Protein AF-A0A453JRI0-F1 (afdb_monomer_lite)

Foldseek 3Di:
DDWDWDQDPNWTKIKDWADPDPPDHIWIKMWTADDDLAAAPCLVVQLVVQLVVLCVVVVPCSQRSNQLSRQLSNVQVVVQCVV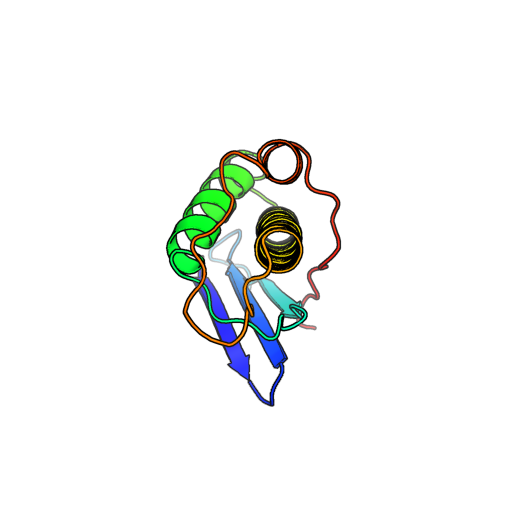CVVVVHDRHPDHTYTPCVVSVCCSVPNDRPIGMDIDD

InterPro domains:
  IPR004625 Pyridoxine kinase [PTHR10534] (1-113)
  IPR029056 Ribokinase-like [G3DSA:3.40.1190.20] (1-118)
  IPR029056 Ribokinase-like [SSF53613] (27-117)

Radius of gyration: 15.29 Å; chains: 1; bounding box: 35×20×49 Å

Secondary structure (DSSP, 8-state):
-EEEEEEETTEEEEEEEE-SSTTSPPEEEEEEEPPPSSEEESHHHHHHHHHHHHHHHSTT-HHHHHHHHHHHHHHHHHHHHHHHHHTT--TTSSEEEP-TTTTHHHHHSPPP-S-EEE--

pLDDT: mean 95.58, std 3.78, range [67.38, 98.69]

Sequence (120 aa):
VIITSALIEDKLLLIGSYKRTEEQPPEQFKIEIPKIPAYFTGTGDLTTALLLGWSNKYPDNLEKAAELAVSSLQALLRRTVEDYKRAGFDPASSSLEIRLIQSQDEIRNPRVTCNAMKYK

Organism: Aegilops tauschii subsp. strangulata (NCBI:txid200361)

Structure (mmCIF, N/CA/C/O backbone):
data_AF-A0A453JRI0-F1
#
_entry.id   AF-A0A453JRI0-F1
#
loop_
_atom_site.group_PDB
_atom_site.id
_atom_site.type_symbol
_atom_site.label_atom_id
_atom_site.label_alt_id
_atom_site.label_comp_id
_atom_site.label_asym_id
_atom_site.label_entity_id
_atom_site.label_seq_id
_atom_site.pdbx_PDB_ins_code
_atom_site.Cartn_x
_atom_site.Cartn_y
_atom_site.Cartn_z
_atom_site.occupancy
_atom_site.B_iso_or_equiv
_atom_site.auth_seq_id
_atom_site.auth_comp_id
_atom_site.auth_asym_id
_atom_site.auth_atom_id
_atom_site.pdbx_PDB_model_num
ATOM 1 N N . VAL A 1 1 ? -5.911 9.439 15.878 1.00 90.06 1 VAL A N 1
ATOM 2 C CA . VAL A 1 1 ? -5.450 8.298 15.049 1.00 90.06 1 VAL A CA 1
ATOM 3 C C . VAL A 1 1 ? -3.947 8.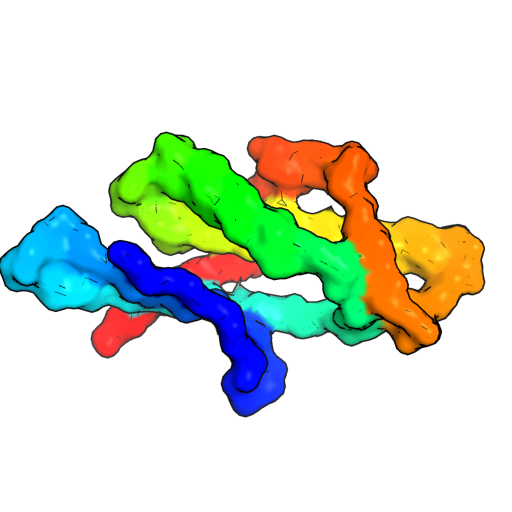399 14.885 1.00 90.06 1 VAL A C 1
ATOM 5 O O . VAL A 1 1 ? -3.456 9.504 14.696 1.00 90.06 1 VAL A O 1
ATOM 8 N N . ILE A 1 2 ? -3.234 7.281 14.967 1.00 93.69 2 ILE A N 1
ATOM 9 C CA . ILE A 1 2 ? -1.815 7.157 14.629 1.00 93.69 2 ILE A CA 1
ATOM 10 C C . ILE A 1 2 ? -1.704 6.052 13.578 1.00 93.69 2 ILE A C 1
ATOM 12 O O . ILE A 1 2 ? -2.262 4.972 13.760 1.00 93.69 2 ILE A O 1
ATOM 16 N N . ILE A 1 3 ? -0.994 6.315 12.486 1.00 95.31 3 ILE A N 1
ATOM 17 C CA . ILE A 1 3 ? -0.694 5.327 11.450 1.00 95.31 3 ILE A CA 1
ATOM 18 C C . ILE A 1 3 ? 0.727 5.561 10.953 1.00 95.31 3 ILE A C 1
ATOM 20 O O . ILE A 1 3 ? 1.129 6.699 10.724 1.00 95.31 3 ILE A O 1
ATOM 24 N N . THR A 1 4 ? 1.511 4.495 10.849 1.00 95.12 4 THR A N 1
ATOM 25 C CA . THR A 1 4 ? 2.914 4.564 10.435 1.00 95.12 4 THR A CA 1
ATOM 26 C C . THR A 1 4 ? 3.311 3.306 9.678 1.00 95.12 4 THR A C 1
ATOM 28 O O . THR A 1 4 ? 2.681 2.260 9.833 1.00 95.12 4 THR A O 1
ATOM 31 N N . SER A 1 5 ? 4.366 3.394 8.875 1.00 93.69 5 SER A N 1
ATOM 32 C CA . SER A 1 5 ? 5.003 2.236 8.253 1.00 93.69 5 SER A CA 1
ATOM 33 C C . SER A 1 5 ? 6.451 2.119 8.706 1.00 93.69 5 SER A C 1
ATOM 35 O O . SER A 1 5 ? 7.165 3.120 8.732 1.00 93.69 5 SER A O 1
ATOM 37 N N . ALA A 1 6 ? 6.902 0.908 9.016 1.00 94.06 6 ALA A N 1
ATOM 38 C CA . ALA A 1 6 ? 8.264 0.646 9.464 1.00 94.06 6 ALA A CA 1
ATOM 39 C C . ALA A 1 6 ? 8.778 -0.694 8.931 1.00 94.06 6 ALA A C 1
ATOM 41 O O . ALA A 1 6 ? 8.014 -1.644 8.771 1.00 94.06 6 ALA A O 1
ATOM 42 N N . LEU A 1 7 ? 10.087 -0.772 8.686 1.00 93.56 7 LEU A N 1
ATOM 43 C CA . LEU A 1 7 ? 10.788 -2.031 8.452 1.00 93.56 7 LEU A CA 1
ATOM 44 C C . LEU A 1 7 ? 11.313 -2.541 9.799 1.00 93.56 7 LEU A C 1
ATOM 46 O O . LEU A 1 7 ? 12.206 -1.925 10.378 1.00 93.56 7 LEU A O 1
ATOM 50 N N . ILE A 1 8 ? 10.750 -3.636 10.303 1.00 93.81 8 ILE A N 1
ATOM 51 C CA . ILE A 1 8 ? 11.103 -4.239 11.597 1.00 93.81 8 ILE A CA 1
ATOM 52 C C . ILE A 1 8 ? 11.406 -5.714 11.350 1.00 93.81 8 ILE A C 1
ATOM 54 O O . ILE A 1 8 ? 10.558 -6.416 10.811 1.00 93.81 8 ILE A O 1
ATOM 58 N N . GLU A 1 9 ? 12.602 -6.183 11.721 1.00 90.69 9 GLU A N 1
ATOM 59 C CA . GLU A 1 9 ? 13.010 -7.595 11.553 1.00 90.69 9 GLU A CA 1
ATOM 60 C C . GLU A 1 9 ? 12.793 -8.122 10.115 1.00 90.69 9 GLU A C 1
ATOM 62 O O . GLU A 1 9 ? 12.241 -9.197 9.900 1.00 90.69 9 GLU A O 1
ATOM 67 N N . ASP A 1 10 ? 13.183 -7.316 9.118 1.00 87.56 10 ASP A N 1
ATOM 68 C CA . ASP A 1 10 ? 12.986 -7.553 7.671 1.00 87.56 10 ASP A CA 1
ATOM 69 C C . ASP A 1 10 ? 11.518 -7.647 7.201 1.00 87.56 10 ASP A C 1
ATOM 71 O O . ASP A 1 10 ? 11.225 -7.934 6.040 1.00 87.56 10 ASP A O 1
ATOM 75 N N . LYS A 1 11 ? 10.564 -7.310 8.071 1.00 91.56 11 LYS A N 1
ATOM 76 C CA . LYS A 1 11 ? 9.146 -7.198 7.727 1.00 91.56 11 LYS A CA 1
ATOM 77 C C . LYS A 1 11 ? 8.772 -5.744 7.533 1.00 91.56 11 LYS A C 1
ATOM 79 O O . LYS A 1 11 ? 8.917 -4.923 8.438 1.00 91.56 11 LYS A O 1
ATOM 84 N N . LEU A 1 12 ? 8.264 -5.419 6.349 1.00 95.69 12 LEU A N 1
ATOM 85 C CA . LEU A 1 12 ? 7.640 -4.125 6.118 1.00 95.69 12 LEU A CA 1
ATOM 86 C C . LEU A 1 12 ? 6.235 -4.166 6.719 1.00 95.69 12 LEU A C 1
ATOM 88 O O . LEU A 1 12 ? 5.388 -4.947 6.291 1.00 95.69 12 LEU A O 1
ATOM 92 N N . LEU A 1 13 ? 5.996 -3.343 7.730 1.00 97.06 13 LEU A N 1
ATOM 93 C CA . LEU A 1 13 ? 4.737 -3.286 8.457 1.00 97.06 13 LEU A CA 1
ATOM 94 C C . LEU A 1 13 ? 4.092 -1.922 8.265 1.00 97.06 13 LEU A C 1
ATOM 96 O O . LEU A 1 13 ? 4.776 -0.903 8.328 1.00 97.06 13 LEU A O 1
ATOM 100 N N . LEU A 1 14 ? 2.772 -1.902 8.115 1.00 97.56 14 LEU A N 1
ATOM 101 C CA . LEU A 1 14 ? 1.958 -0.737 8.445 1.00 97.56 14 LEU A CA 1
ATOM 102 C C . LEU A 1 14 ? 1.275 -0.998 9.784 1.00 97.56 14 LEU A C 1
ATOM 104 O O . LEU A 1 14 ? 0.669 -2.049 9.975 1.00 97.56 14 LEU A O 1
ATOM 108 N N . ILE A 1 15 ? 1.401 -0.064 10.718 1.00 97.25 15 ILE A N 1
ATOM 109 C CA . ILE A 1 15 ? 0.898 -0.164 12.086 1.00 97.25 15 ILE A CA 1
ATOM 110 C C . ILE A 1 15 ? -0.075 0.989 12.304 1.00 97.25 15 ILE A C 1
ATOM 112 O O . ILE A 1 15 ? 0.266 2.148 12.058 1.00 97.25 15 ILE A O 1
ATOM 116 N N . GLY A 1 16 ? -1.280 0.668 12.762 1.00 96.44 16 GLY A N 1
ATOM 117 C CA . GLY A 1 16 ? -2.331 1.631 13.064 1.00 96.44 16 GLY A CA 1
ATOM 118 C C . GLY A 1 16 ? -2.806 1.516 14.509 1.00 96.44 16 GLY A C 1
ATOM 119 O O . GLY A 1 16 ? -2.879 0.422 15.067 1.00 96.44 16 GLY A O 1
ATOM 120 N N . SER A 1 17 ? -3.138 2.656 15.109 1.00 95.44 17 SER A N 1
ATOM 121 C CA . SER A 1 17 ? -3.773 2.771 16.421 1.00 95.44 17 SER A CA 1
ATOM 122 C C . SER A 1 17 ? -4.817 3.883 16.391 1.00 95.44 17 SER A C 1
ATOM 124 O O . SER A 1 17 ? -4.546 5.007 15.950 1.00 95.44 17 SER A O 1
ATOM 126 N N . TYR A 1 18 ? -6.028 3.593 16.846 1.00 93.94 18 TYR A N 1
ATOM 127 C CA . TYR A 1 18 ? -7.115 4.561 16.882 1.00 93.94 18 TYR A CA 1
ATOM 128 C C . TYR A 1 18 ? -8.029 4.326 18.083 1.00 93.94 18 TYR A C 1
ATOM 130 O O . TYR A 1 18 ? -8.138 3.220 18.596 1.00 93.94 18 TYR A O 1
ATOM 138 N N . LYS A 1 19 ? -8.687 5.389 18.541 1.00 92.62 19 LYS A N 1
ATOM 139 C CA . LYS A 1 19 ? -9.745 5.323 19.549 1.00 92.62 19 LYS A CA 1
ATOM 140 C C . LYS A 1 19 ? -11.060 5.706 18.891 1.00 92.62 19 LYS A C 1
ATOM 142 O O . LYS A 1 19 ? -11.084 6.660 18.116 1.00 92.62 19 LYS A O 1
ATOM 147 N N . ARG A 1 20 ? -12.130 4.980 19.214 1.00 86.12 20 ARG A N 1
ATOM 148 C CA . ARG A 1 20 ? -13.498 5.356 18.824 1.00 86.12 20 ARG A CA 1
ATOM 149 C C . ARG A 1 20 ? -14.090 6.380 19.786 1.00 86.12 20 ARG A C 1
ATOM 151 O O . ARG A 1 20 ? -14.736 7.322 19.348 1.00 86.12 20 ARG A O 1
ATOM 158 N N . THR A 1 21 ? -13.832 6.203 21.079 1.00 88.62 21 THR A N 1
ATOM 159 C CA . THR A 1 21 ? -14.208 7.137 22.145 1.00 88.62 21 THR A CA 1
ATOM 160 C C . THR A 1 21 ? -13.053 7.287 23.132 1.00 88.62 21 THR A C 1
ATOM 162 O O . THR A 1 21 ? -12.125 6.472 23.136 1.00 88.62 21 THR A O 1
ATOM 165 N N . GLU A 1 22 ? -13.081 8.328 23.963 1.00 87.06 22 GLU A N 1
ATOM 166 C CA . GLU A 1 22 ? -12.014 8.571 24.940 1.00 87.06 22 GLU A CA 1
ATOM 167 C C . GLU A 1 22 ? -11.962 7.498 26.035 1.00 87.06 22 GLU A C 1
ATOM 169 O O . GLU A 1 22 ? -10.869 7.153 26.500 1.00 87.06 22 GLU A O 1
ATOM 174 N N . GLU A 1 23 ? -13.116 6.924 26.393 1.00 91.62 23 GLU A N 1
ATOM 175 C CA . GLU A 1 23 ? -13.253 5.943 27.474 1.00 91.62 23 GLU A CA 1
ATOM 176 C C . GLU A 1 23 ? -12.740 4.545 27.103 1.00 91.62 23 GLU A C 1
ATOM 178 O O . GLU A 1 23 ? -12.461 3.739 27.990 1.00 91.62 23 GLU A O 1
ATOM 183 N N . GLN A 1 24 ? -12.613 4.234 25.810 1.00 89.38 24 GLN A N 1
ATOM 184 C CA . GLN A 1 24 ? -12.181 2.914 25.349 1.00 89.38 24 GLN A CA 1
ATOM 185 C C . GLN A 1 24 ? -10.654 2.835 25.183 1.00 89.38 24 GLN A C 1
ATOM 187 O O . GLN A 1 24 ? -10.004 3.824 24.811 1.00 89.38 24 GLN A O 1
ATOM 192 N N . PRO A 1 25 ? -10.048 1.654 25.426 1.00 91.69 25 PRO A N 1
ATOM 193 C CA . PRO A 1 25 ? -8.664 1.427 25.040 1.00 91.69 25 PRO A CA 1
ATOM 194 C C . PRO A 1 25 ? -8.511 1.580 23.516 1.00 91.69 25 PRO A C 1
ATOM 196 O O . PRO A 1 25 ? -9.463 1.326 22.772 1.00 91.69 25 PRO A O 1
ATOM 199 N N . PRO A 1 26 ? -7.334 2.008 23.029 1.00 93.38 26 PRO A N 1
ATOM 200 C CA . PRO A 1 26 ? -7.102 2.124 21.597 1.00 93.38 26 PRO A CA 1
ATOM 201 C C . PRO A 1 26 ? -7.198 0.755 20.917 1.00 93.38 26 PRO A C 1
ATOM 203 O O . PRO A 1 26 ? -6.609 -0.223 21.375 1.00 93.38 26 PRO A O 1
ATOM 206 N N . GLU A 1 27 ? -7.886 0.706 19.783 1.00 94.56 27 GLU A N 1
ATOM 207 C CA . GLU A 1 27 ? -7.811 -0.417 18.861 1.00 94.56 27 GLU A CA 1
ATOM 208 C C . GLU A 1 27 ? -6.527 -0.306 18.044 1.00 94.56 27 GLU A C 1
ATOM 210 O O . GLU A 1 27 ? -6.202 0.749 17.491 1.00 94.56 27 GLU A O 1
ATOM 215 N N . GLN A 1 28 ? -5.787 -1.407 17.971 1.00 96.50 28 GLN A N 1
ATOM 216 C CA . GLN A 1 28 ? -4.503 -1.466 17.290 1.00 96.50 28 GLN A CA 1
ATOM 217 C C . GLN A 1 28 ? -4.511 -2.592 16.267 1.00 96.50 28 GLN A C 1
ATOM 219 O O . GLN A 1 28 ? -5.009 -3.692 16.525 1.00 96.50 28 GLN A O 1
ATOM 224 N N . PHE A 1 29 ? -3.889 -2.349 15.120 1.00 97.56 29 PHE A N 1
ATOM 225 C CA . PHE A 1 29 ? -3.709 -3.358 14.087 1.00 97.56 29 PHE A CA 1
ATOM 226 C C . PHE A 1 29 ? -2.370 -3.198 13.376 1.00 97.56 29 PHE A C 1
ATOM 228 O O . PHE A 1 29 ? -1.741 -2.137 13.400 1.00 97.56 29 PHE A O 1
ATOM 235 N N . LYS A 1 30 ? -1.945 -4.269 12.712 1.00 97.69 30 LYS A N 1
ATOM 236 C CA . LYS A 1 30 ? -0.826 -4.254 11.773 1.00 97.69 30 LYS A CA 1
ATOM 237 C C . LYS A 1 30 ? -1.208 -4.905 10.454 1.00 97.69 30 LYS A C 1
ATOM 239 O O . LYS A 1 30 ? -2.020 -5.826 10.428 1.00 97.69 30 LYS A O 1
ATOM 244 N N . ILE A 1 31 ? -0.575 -4.468 9.379 1.00 98.19 31 ILE A N 1
ATOM 245 C CA . ILE A 1 31 ? -0.599 -5.111 8.069 1.00 98.19 31 ILE A CA 1
ATOM 246 C C . ILE A 1 31 ? 0.842 -5.480 7.737 1.00 98.19 31 ILE A C 1
ATOM 248 O O . ILE A 1 31 ? 1.712 -4.610 7.720 1.00 98.19 31 ILE A O 1
ATOM 252 N N . GLU A 1 32 ? 1.097 -6.762 7.487 1.00 97.31 32 GLU A N 1
ATOM 253 C CA . GLU A 1 32 ? 2.380 -7.208 6.945 1.00 97.31 32 GLU A CA 1
ATOM 254 C C . GLU A 1 32 ? 2.364 -7.024 5.425 1.00 97.31 32 GLU A C 1
ATOM 256 O O . GLU A 1 32 ? 1.468 -7.508 4.730 1.00 97.31 32 GLU A O 1
ATOM 261 N N . ILE A 1 33 ? 3.329 -6.262 4.918 1.00 97.00 33 ILE A N 1
ATOM 262 C CA . ILE A 1 33 ? 3.405 -5.838 3.525 1.00 97.00 33 ILE A CA 1
ATOM 263 C C . ILE A 1 33 ? 4.553 -6.598 2.857 1.00 97.00 33 ILE A C 1
ATOM 265 O O . ILE A 1 33 ? 5.703 -6.460 3.280 1.00 97.00 33 ILE A O 1
ATOM 269 N N . PRO A 1 34 ? 4.294 -7.364 1.784 1.00 95.31 34 PRO A N 1
ATOM 270 C CA . PRO A 1 34 ? 5.360 -7.988 1.016 1.00 95.31 34 PRO A CA 1
ATOM 271 C C . PRO A 1 34 ? 6.320 -6.932 0.454 1.00 95.31 34 PRO A C 1
ATOM 273 O O . PRO A 1 34 ? 5.920 -6.032 -0.293 1.00 95.31 34 PRO A O 1
ATOM 276 N N . LYS A 1 35 ? 7.604 -7.040 0.808 1.00 93.44 35 LYS A N 1
ATOM 277 C CA . LYS A 1 35 ? 8.646 -6.160 0.278 1.00 93.44 35 LYS A CA 1
ATOM 278 C C . LYS A 1 35 ? 8.865 -6.472 -1.202 1.00 93.44 35 LYS A C 1
ATOM 280 O O . LYS A 1 35 ? 9.110 -7.617 -1.577 1.00 93.44 35 LYS A O 1
ATOM 285 N N . ILE A 1 36 ? 8.789 -5.446 -2.041 1.00 95.00 36 ILE A N 1
ATOM 286 C CA . ILE A 1 36 ? 9.131 -5.541 -3.461 1.00 95.00 36 ILE A CA 1
ATOM 287 C C . ILE A 1 36 ? 10.601 -5.115 -3.591 1.00 95.00 36 ILE A C 1
ATOM 289 O O . ILE A 1 36 ? 10.941 -4.046 -3.084 1.00 95.00 36 ILE A O 1
ATOM 293 N N . PRO A 1 37 ? 11.485 -5.920 -4.214 1.00 92.88 37 PRO A N 1
ATOM 294 C CA . PRO A 1 37 ? 12.920 -5.641 -4.281 1.00 92.88 37 PRO A CA 1
ATOM 295 C C . PRO A 1 37 ? 13.238 -4.570 -5.340 1.00 92.88 37 PRO A C 1
ATOM 297 O O . PRO A 1 37 ? 13.841 -4.857 -6.370 1.00 92.88 37 PRO A O 1
ATOM 300 N N . ALA A 1 38 ? 12.778 -3.344 -5.102 1.00 94.81 38 ALA A N 1
ATOM 301 C CA . ALA A 1 38 ? 13.048 -2.153 -5.901 1.00 94.81 38 ALA A CA 1
ATOM 302 C C . ALA A 1 38 ? 12.901 -0.899 -5.025 1.00 94.81 38 ALA A C 1
ATOM 304 O O . ALA A 1 38 ? 12.192 -0.916 -4.013 1.00 94.81 38 ALA A O 1
ATOM 305 N N . TYR A 1 39 ? 13.561 0.188 -5.419 1.00 94.81 39 TYR A N 1
ATOM 306 C CA . TYR A 1 39 ? 13.393 1.498 -4.793 1.00 94.81 39 TYR A CA 1
ATOM 307 C C . TYR A 1 39 ? 12.387 2.323 -5.594 1.00 94.81 39 TYR A C 1
ATOM 309 O O . TYR A 1 39 ? 12.354 2.243 -6.819 1.00 94.81 39 TYR A O 1
ATOM 317 N N . PHE A 1 40 ? 11.558 3.103 -4.908 1.00 96.88 40 PHE A N 1
ATOM 318 C CA . PHE A 1 40 ? 10.484 3.876 -5.528 1.00 96.88 40 PHE A CA 1
ATOM 319 C C . PHE A 1 40 ? 10.443 5.291 -4.959 1.00 96.88 40 PHE A C 1
ATOM 321 O O . PHE A 1 40 ? 10.612 5.480 -3.752 1.00 96.88 40 PHE A O 1
ATOM 328 N N . THR A 1 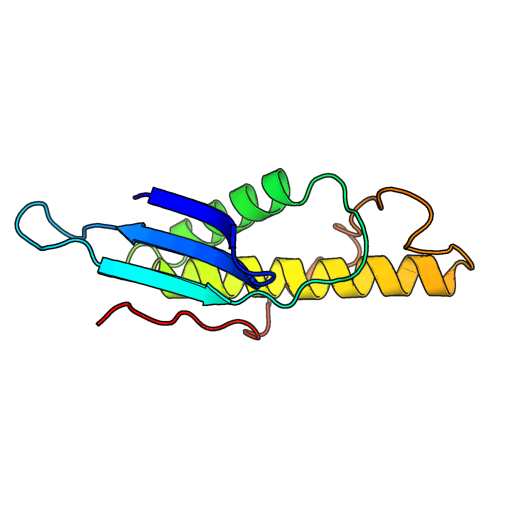41 ? 10.128 6.260 -5.811 1.00 95.94 41 THR A N 1
ATOM 329 C CA . THR A 1 41 ? 9.860 7.648 -5.419 1.00 95.94 41 THR A CA 1
ATOM 330 C C . THR A 1 41 ? 8.346 7.856 -5.249 1.00 95.94 41 THR A C 1
ATOM 332 O O . THR A 1 41 ? 7.553 7.309 -6.013 1.00 95.94 41 THR A O 1
ATOM 335 N N . GLY A 1 42 ? 7.917 8.620 -4.236 1.00 95.25 42 GLY A N 1
ATOM 336 C CA . GLY A 1 42 ? 6.508 9.029 -4.062 1.00 95.25 42 GLY A CA 1
ATOM 337 C C . GLY A 1 42 ? 5.574 8.021 -3.370 1.00 95.25 42 GLY A C 1
ATOM 338 O O . GLY A 1 42 ? 4.364 8.243 -3.298 1.00 95.25 42 GLY A O 1
ATOM 339 N N . THR A 1 43 ? 6.089 6.915 -2.821 1.00 95.50 43 THR A N 1
ATOM 340 C CA . THR A 1 43 ? 5.260 5.906 -2.129 1.00 95.50 43 THR A CA 1
ATOM 341 C C . THR A 1 43 ? 4.617 6.429 -0.849 1.00 95.50 43 THR A C 1
ATOM 343 O O . THR A 1 43 ? 3.466 6.093 -0.577 1.00 95.50 43 THR A O 1
ATOM 346 N N . GLY A 1 44 ? 5.319 7.268 -0.080 1.00 94.81 44 GLY A N 1
ATOM 347 C CA . GLY A 1 44 ? 4.777 7.903 1.126 1.00 94.81 44 GLY A CA 1
ATOM 348 C C . GLY A 1 44 ? 3.624 8.860 0.814 1.00 94.81 44 GLY A C 1
ATOM 349 O O . GLY A 1 44 ? 2.566 8.775 1.445 1.00 94.81 44 GLY A O 1
ATOM 350 N N . ASP A 1 45 ? 3.790 9.698 -0.212 1.00 97.06 45 ASP A N 1
ATOM 351 C CA . ASP A 1 45 ? 2.764 10.645 -0.666 1.00 97.06 45 ASP A CA 1
ATOM 352 C C . ASP A 1 45 ? 1.510 9.904 -1.133 1.00 97.06 45 ASP A C 1
ATOM 354 O O . ASP A 1 45 ? 0.396 10.189 -0.685 1.00 97.06 45 ASP A O 1
ATOM 358 N N . LEU A 1 46 ? 1.693 8.878 -1.971 1.00 97.62 46 LEU A N 1
ATOM 359 C CA . LEU A 1 46 ? 0.587 8.061 -2.452 1.00 97.62 46 LEU A CA 1
ATOM 360 C C . LEU A 1 46 ? -0.097 7.293 -1.313 1.00 97.62 46 LEU A C 1
ATOM 362 O O . LEU A 1 46 ? -1.325 7.254 -1.263 1.00 97.62 46 LEU A O 1
ATOM 366 N N . THR A 1 47 ? 0.663 6.703 -0.386 1.00 97.00 47 THR A N 1
ATOM 367 C CA . THR A 1 47 ? 0.094 5.995 0.775 1.00 97.00 47 THR A CA 1
ATOM 368 C C . THR A 1 47 ? -0.792 6.931 1.587 1.00 97.00 47 THR A C 1
ATOM 370 O O . THR A 1 47 ? -1.915 6.571 1.934 1.00 97.00 47 THR A O 1
ATOM 373 N N . THR A 1 48 ? -0.320 8.153 1.834 1.00 96.69 48 THR A N 1
ATOM 374 C CA . THR A 1 48 ? -1.057 9.175 2.584 1.00 96.69 48 THR A CA 1
ATOM 375 C C . THR A 1 48 ? -2.346 9.569 1.865 1.00 96.69 48 THR A C 1
ATOM 377 O O . THR A 1 48 ? -3.416 9.567 2.476 1.00 96.69 48 THR A O 1
ATOM 380 N N . ALA A 1 49 ? -2.278 9.834 0.557 1.00 98.12 49 ALA A N 1
ATOM 381 C CA . ALA A 1 49 ? -3.444 10.185 -0.252 1.00 98.12 49 ALA A CA 1
ATOM 382 C C . ALA A 1 49 ? -4.490 9.056 -0.300 1.00 98.12 49 ALA A C 1
ATOM 384 O O . ALA A 1 49 ? -5.687 9.307 -0.145 1.00 98.12 49 ALA A O 1
ATOM 385 N N . LEU A 1 50 ? -4.048 7.805 -0.466 1.00 98.31 50 LEU A N 1
ATOM 386 C CA . LEU A 1 50 ? -4.927 6.634 -0.467 1.00 98.31 50 LEU A CA 1
ATOM 387 C C . LEU A 1 50 ? -5.579 6.421 0.900 1.00 98.31 50 LEU A C 1
ATOM 389 O O . LEU A 1 50 ? -6.786 6.198 0.963 1.00 98.31 50 LEU A O 1
ATOM 393 N N . LEU A 1 51 ? -4.811 6.514 1.989 1.00 97.81 51 LEU A N 1
ATOM 394 C CA . LEU A 1 51 ? -5.343 6.400 3.347 1.00 97.81 51 LEU A CA 1
ATOM 395 C C . LEU A 1 51 ? -6.400 7.469 3.619 1.00 97.81 51 LEU A C 1
ATOM 397 O O . LEU A 1 51 ? -7.457 7.139 4.151 1.00 97.81 51 LEU A O 1
ATOM 401 N N . LEU A 1 52 ? -6.157 8.719 3.216 1.00 97.44 52 LEU A N 1
ATOM 402 C CA . LEU A 1 52 ? -7.126 9.804 3.356 1.00 97.44 52 LEU A CA 1
ATOM 403 C C . LEU A 1 52 ? -8.416 9.508 2.576 1.00 97.44 52 LEU A C 1
ATOM 405 O O . LEU A 1 52 ? -9.508 9.564 3.144 1.00 97.44 52 LEU A O 1
ATOM 409 N N . GLY A 1 53 ? -8.298 9.145 1.296 1.00 97.94 53 GLY A N 1
ATOM 410 C CA . GLY A 1 53 ? -9.449 8.856 0.437 1.00 97.94 53 GLY A CA 1
ATOM 411 C C . GLY A 1 53 ? -10.286 7.675 0.933 1.00 97.94 53 GLY A C 1
ATOM 412 O O . GLY A 1 53 ? -11.513 7.769 1.023 1.00 97.94 53 GLY A O 1
ATOM 413 N N . TRP A 1 54 ? -9.637 6.571 1.312 1.00 98.31 54 TRP A N 1
ATOM 414 C CA . TRP A 1 54 ? -10.335 5.394 1.824 1.00 98.31 54 TRP A CA 1
ATOM 415 C C . TRP A 1 54 ? -10.900 5.602 3.228 1.00 98.31 54 TRP A C 1
ATOM 417 O O . TRP A 1 54 ? -11.995 5.112 3.491 1.00 98.31 54 TRP A O 1
ATOM 427 N N . SER A 1 55 ? -10.231 6.365 4.097 1.00 96.94 55 SER A N 1
ATOM 428 C CA . SER A 1 55 ? -10.769 6.705 5.424 1.00 96.94 55 SER A CA 1
ATOM 429 C C . SER A 1 55 ? -12.002 7.597 5.312 1.00 96.94 55 SER A C 1
ATOM 431 O O . SER A 1 55 ? -12.948 7.416 6.062 1.00 96.94 55 SER A O 1
ATOM 433 N N . ASN A 1 56 ? -12.058 8.502 4.330 1.00 97.38 56 ASN A N 1
ATOM 434 C CA . ASN A 1 56 ? -13.274 9.273 4.066 1.00 97.38 56 ASN A CA 1
ATOM 435 C C . ASN A 1 56 ? -14.442 8.380 3.602 1.00 97.38 56 ASN A C 1
ATOM 437 O O . ASN A 1 56 ? -15.592 8.628 3.948 1.00 97.38 56 ASN A O 1
ATOM 441 N N . LYS A 1 57 ? -14.159 7.329 2.821 1.00 97.50 57 LYS A N 1
ATOM 442 C CA . LYS A 1 57 ? -15.179 6.368 2.370 1.00 97.50 57 LYS A CA 1
ATOM 443 C C . LYS A 1 57 ? -15.600 5.378 3.465 1.00 97.50 57 LYS A C 1
ATOM 445 O O . LYS A 1 57 ? -16.735 4.909 3.447 1.00 97.50 57 LYS A O 1
ATOM 450 N N . TYR A 1 58 ? -14.698 5.056 4.389 1.00 96.88 58 TYR A N 1
ATOM 451 C CA . TYR A 1 58 ? -14.898 4.111 5.490 1.00 96.88 58 TYR A CA 1
ATOM 452 C C . TYR A 1 58 ? -14.498 4.746 6.838 1.00 96.88 58 TYR A C 1
ATOM 454 O O . TYR A 1 58 ? -13.523 4.303 7.450 1.00 96.88 58 TYR A O 1
ATOM 462 N N . PRO A 1 59 ? -15.232 5.770 7.317 1.00 94.56 59 PRO A N 1
ATOM 463 C CA . PRO A 1 59 ? -14.822 6.587 8.468 1.00 94.56 59 PRO A CA 1
ATOM 464 C C . PRO A 1 59 ? -14.675 5.799 9.775 1.00 94.56 59 PRO A C 1
ATOM 466 O O . PRO A 1 59 ? -13.809 6.113 10.587 1.00 94.56 59 PRO A O 1
ATOM 469 N N . ASP A 1 60 ? -15.456 4.732 9.947 1.00 93.25 60 ASP A N 1
ATOM 470 C CA . ASP A 1 60 ? -15.468 3.919 11.169 1.00 93.25 60 ASP A CA 1
ATOM 471 C C . ASP A 1 60 ? -14.653 2.619 11.055 1.00 93.25 60 ASP A C 1
ATOM 473 O O . ASP A 1 60 ? -14.739 1.748 11.928 1.00 93.25 60 ASP A O 1
ATOM 477 N N . ASN A 1 61 ? -13.894 2.440 9.969 1.00 95.88 61 ASN A N 1
ATOM 478 C CA . ASN A 1 61 ? -13.163 1.204 9.692 1.00 95.88 61 ASN A CA 1
ATOM 479 C C . ASN A 1 61 ? -11.775 1.497 9.105 1.00 95.88 61 ASN A C 1
ATOM 481 O O . ASN A 1 61 ? -11.529 1.349 7.902 1.00 95.88 61 ASN A O 1
ATOM 485 N N . LEU A 1 62 ? -10.867 1.928 9.985 1.00 96.12 62 LEU A N 1
ATOM 486 C CA . LEU A 1 62 ? -9.498 2.284 9.621 1.00 96.12 62 LEU A CA 1
ATOM 487 C C . LEU A 1 62 ? -8.712 1.078 9.090 1.00 96.12 62 LEU A C 1
ATOM 489 O O . LEU A 1 62 ? -7.895 1.234 8.185 1.00 96.12 62 LEU A O 1
ATOM 493 N N . GLU A 1 63 ? -8.985 -0.123 9.600 1.00 97.56 63 GLU A N 1
ATOM 494 C CA . GLU A 1 63 ? -8.421 -1.377 9.107 1.00 97.56 63 GLU A CA 1
ATOM 495 C C . GLU A 1 63 ? -8.756 -1.551 7.631 1.00 97.56 63 GLU A C 1
ATOM 497 O O . GLU A 1 63 ? -7.854 -1.693 6.808 1.00 97.56 63 GLU A O 1
ATOM 502 N N . LYS A 1 64 ? -10.041 -1.442 7.271 1.00 97.88 64 LYS A N 1
ATOM 503 C CA . LYS A 1 64 ? -10.484 -1.570 5.882 1.00 97.88 64 LYS A CA 1
ATOM 504 C C . LYS A 1 64 ? -9.858 -0.508 4.989 1.00 97.88 64 LYS A C 1
ATOM 506 O O . LYS A 1 64 ? -9.437 -0.818 3.874 1.00 97.88 64 LYS A O 1
ATOM 511 N N . ALA A 1 65 ? -9.789 0.735 5.461 1.00 98.00 65 ALA A N 1
ATOM 512 C CA . ALA A 1 65 ? -9.159 1.813 4.711 1.00 98.00 65 ALA A CA 1
ATOM 513 C C . ALA A 1 65 ? -7.668 1.532 4.453 1.00 98.00 65 ALA A C 1
ATOM 515 O O . ALA A 1 65 ? -7.192 1.695 3.328 1.00 98.00 65 ALA A O 1
ATOM 516 N N . ALA A 1 66 ? -6.950 1.045 5.466 1.00 98.19 66 ALA A N 1
ATOM 517 C CA . ALA A 1 66 ? -5.543 0.683 5.365 1.00 98.19 66 ALA A CA 1
ATOM 518 C C . ALA A 1 66 ? -5.305 -0.534 4.457 1.00 98.19 66 ALA A C 1
ATOM 520 O O . ALA A 1 66 ? -4.388 -0.506 3.639 1.00 98.19 66 ALA A O 1
ATOM 521 N N . GLU A 1 67 ? -6.146 -1.569 4.529 1.00 98.62 67 GLU A N 1
ATOM 522 C CA . GLU A 1 67 ? -6.093 -2.735 3.636 1.00 98.62 67 GLU A CA 1
ATOM 523 C C . GLU A 1 67 ? -6.234 -2.330 2.167 1.00 98.62 67 GLU A C 1
ATOM 525 O O . GLU A 1 67 ? -5.459 -2.777 1.317 1.00 98.62 67 GLU A O 1
ATOM 530 N N . LEU A 1 68 ? -7.204 -1.461 1.863 1.00 98.69 68 LEU A N 1
ATOM 531 C CA . LEU A 1 68 ? -7.437 -0.961 0.509 1.00 98.69 68 LEU A CA 1
ATOM 532 C C . LEU A 1 68 ? -6.274 -0.083 0.041 1.00 98.69 68 LEU A C 1
ATOM 534 O O . LEU A 1 68 ? -5.792 -0.273 -1.075 1.00 98.69 68 LEU A O 1
ATOM 538 N N . ALA A 1 69 ? -5.776 0.820 0.890 1.00 98.38 69 ALA A N 1
ATOM 539 C CA . ALA A 1 69 ? -4.641 1.681 0.567 1.00 98.38 69 ALA A CA 1
ATOM 540 C C . ALA A 1 69 ? -3.368 0.871 0.272 1.00 98.38 69 ALA A C 1
ATOM 542 O O . ALA A 1 69 ? -2.764 1.028 -0.790 1.00 98.38 69 ALA A O 1
ATOM 543 N N . VAL A 1 70 ? -2.993 -0.046 1.167 1.00 98.12 70 VAL A N 1
ATOM 544 C CA . VAL A 1 70 ? -1.797 -0.886 1.015 1.00 98.12 70 VAL A CA 1
ATOM 545 C C . VAL A 1 70 ? -1.927 -1.825 -0.182 1.00 98.12 70 VAL A C 1
ATOM 547 O O . VAL A 1 70 ? -0.966 -1.979 -0.934 1.00 98.12 70 VAL A O 1
ATOM 550 N N . SER A 1 71 ? -3.102 -2.423 -0.404 1.00 98.44 71 SER A N 1
ATOM 551 C CA . SER A 1 71 ? -3.310 -3.314 -1.554 1.00 98.44 71 SER A CA 1
ATOM 552 C C . SER A 1 71 ? -3.265 -2.552 -2.885 1.00 98.44 71 SER A C 1
ATOM 554 O O . SER A 1 71 ? -2.662 -3.042 -3.839 1.00 98.44 71 SER A O 1
ATOM 556 N N . SER A 1 72 ? -3.813 -1.329 -2.935 1.00 98.31 72 SER A N 1
ATOM 557 C CA . SER A 1 72 ? -3.701 -0.438 -4.106 1.00 98.31 72 SER A CA 1
ATOM 558 C C . SER A 1 72 ? -2.236 -0.117 -4.406 1.00 98.31 72 SER A C 1
ATOM 560 O O . SER A 1 72 ? -1.778 -0.275 -5.536 1.00 98.31 72 SER A O 1
ATOM 562 N N . LEU A 1 73 ? -1.481 0.286 -3.376 1.00 98.06 73 LEU A N 1
ATOM 563 C CA . LEU A 1 73 ? -0.060 0.596 -3.497 1.00 98.06 73 LEU A CA 1
ATOM 564 C C . LEU A 1 73 ? 0.731 -0.625 -3.980 1.00 98.06 73 LEU A C 1
ATOM 566 O O . LEU A 1 73 ? 1.503 -0.518 -4.924 1.00 98.06 73 LEU A O 1
ATOM 570 N N . GLN A 1 74 ? 0.520 -1.799 -3.384 1.00 98.00 74 GLN A N 1
ATOM 571 C CA . GLN A 1 74 ? 1.208 -3.032 -3.777 1.00 98.00 74 GLN A CA 1
ATOM 572 C C . GLN A 1 74 ? 0.956 -3.402 -5.241 1.00 98.00 74 GLN A C 1
ATOM 574 O O . GLN A 1 74 ? 1.905 -3.738 -5.952 1.00 98.00 74 GLN A O 1
ATOM 579 N N . ALA A 1 75 ? -0.292 -3.325 -5.704 1.00 98.25 75 ALA A N 1
ATOM 580 C CA . ALA A 1 75 ? -0.629 -3.601 -7.097 1.00 98.25 75 ALA A CA 1
ATOM 581 C C . ALA A 1 75 ? 0.054 -2.604 -8.051 1.00 98.25 75 ALA A C 1
ATOM 583 O O . ALA A 1 75 ? 0.700 -3.013 -9.018 1.00 98.25 75 ALA A O 1
ATOM 584 N N . LEU A 1 76 ? 0.013 -1.311 -7.716 1.00 98.44 76 LEU A N 1
ATOM 585 C CA . LEU A 1 76 ? 0.667 -0.250 -8.480 1.00 98.44 76 LEU A CA 1
ATOM 586 C C . LEU A 1 76 ? 2.190 -0.430 -8.556 1.00 98.44 76 LEU A C 1
ATOM 588 O O . LEU A 1 76 ? 2.792 -0.251 -9.617 1.00 98.44 76 LEU A O 1
ATOM 592 N N . LEU A 1 77 ? 2.839 -0.780 -7.444 1.00 98.12 77 LEU A N 1
ATOM 593 C CA . LEU A 1 77 ? 4.292 -0.961 -7.398 1.00 98.12 77 LEU A CA 1
ATOM 594 C C . LEU A 1 77 ? 4.738 -2.184 -8.204 1.00 98.12 77 LEU A C 1
ATOM 596 O O . LEU A 1 77 ? 5.747 -2.119 -8.905 1.00 98.12 77 LEU A O 1
ATOM 600 N N . ARG A 1 78 ? 3.963 -3.276 -8.178 1.00 97.81 78 ARG A N 1
ATOM 601 C CA . ARG A 1 78 ? 4.210 -4.445 -9.039 1.00 97.81 78 ARG A CA 1
ATOM 602 C C . ARG A 1 78 ? 4.106 -4.074 -10.512 1.00 97.81 78 ARG A C 1
ATOM 604 O O . ARG A 1 78 ? 5.028 -4.364 -11.268 1.00 97.81 78 ARG A O 1
ATOM 611 N N . ARG A 1 79 ? 3.049 -3.352 -10.893 1.00 97.94 79 ARG A N 1
ATOM 612 C CA . ARG A 1 79 ? 2.879 -2.847 -12.260 1.00 97.94 79 ARG A CA 1
ATOM 613 C C . ARG A 1 79 ? 4.022 -1.931 -12.683 1.00 97.94 79 ARG A C 1
ATOM 615 O O . ARG A 1 79 ? 4.543 -2.070 -13.783 1.00 97.94 79 ARG A O 1
ATOM 622 N N . THR A 1 80 ? 4.460 -1.050 -11.786 1.00 98.06 80 THR A N 1
ATOM 623 C CA . THR A 1 80 ? 5.620 -0.180 -12.015 1.00 98.06 80 THR A CA 1
ATOM 624 C C . THR A 1 80 ? 6.857 -1.009 -12.358 1.00 98.06 80 THR A C 1
ATOM 626 O O . THR A 1 80 ? 7.465 -0.787 -13.400 1.00 98.06 80 THR A O 1
ATOM 629 N N . VAL A 1 81 ? 7.191 -2.020 -11.551 1.00 98.19 81 VAL A N 1
ATOM 630 C CA . VAL A 1 81 ? 8.331 -2.915 -11.820 1.00 98.19 8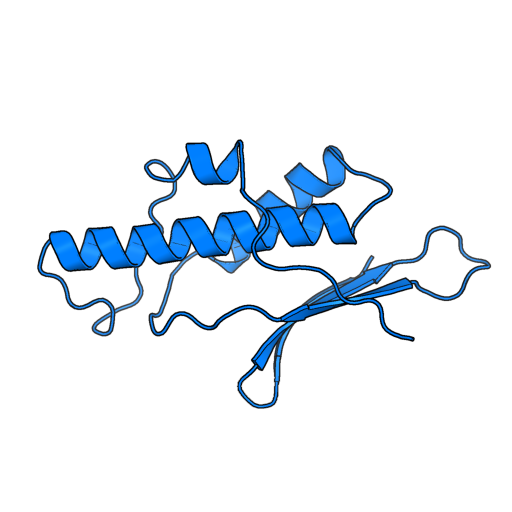1 VAL A CA 1
ATOM 631 C C . VAL A 1 81 ? 8.176 -3.655 -13.150 1.00 98.19 81 VAL A C 1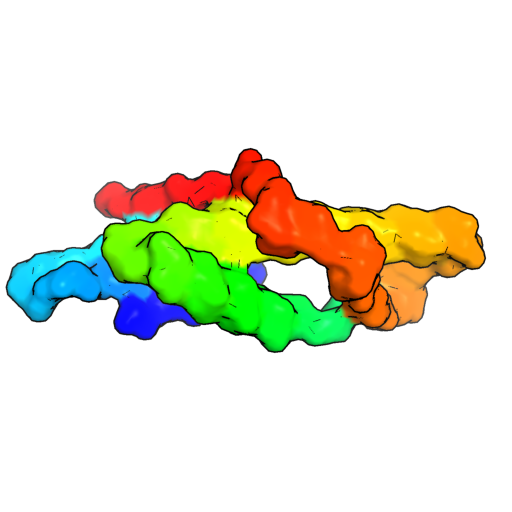
ATOM 633 O O . VAL A 1 81 ? 9.134 -3.741 -13.918 1.00 98.19 81 VAL A O 1
ATOM 636 N N . GLU A 1 82 ? 6.992 -4.194 -13.436 1.00 97.88 82 GLU A N 1
ATOM 637 C CA . GLU A 1 82 ? 6.723 -4.914 -14.683 1.00 97.88 82 GLU A CA 1
ATOM 638 C C . GLU A 1 82 ? 6.894 -4.026 -15.919 1.00 97.88 82 GLU A C 1
ATOM 640 O O . GLU A 1 82 ? 7.521 -4.455 -16.888 1.00 97.88 82 GLU A O 1
ATOM 645 N N . ASP A 1 83 ? 6.404 -2.787 -15.882 1.00 97.62 83 ASP A N 1
ATOM 646 C CA . ASP A 1 83 ? 6.520 -1.848 -16.999 1.00 97.62 83 ASP A CA 1
ATOM 647 C C . ASP A 1 83 ? 7.982 -1.450 -17.261 1.00 97.62 83 ASP A C 1
ATOM 649 O O . ASP A 1 83 ? 8.401 -1.395 -18.417 1.00 97.62 83 ASP A O 1
ATOM 653 N N . TYR A 1 84 ? 8.790 -1.240 -16.213 1.00 97.38 84 TYR A N 1
ATOM 654 C CA . TYR A 1 84 ? 10.231 -0.991 -16.375 1.00 97.38 84 TYR A CA 1
ATOM 655 C C . TYR A 1 84 ? 10.959 -2.202 -16.975 1.00 97.38 84 TYR A C 1
ATOM 657 O O . TYR A 1 84 ? 11.721 -2.039 -17.929 1.00 97.38 84 TYR A O 1
ATOM 665 N N . LYS A 1 85 ? 10.665 -3.422 -16.499 1.00 97.06 85 LYS A N 1
ATOM 666 C CA . LYS A 1 85 ? 11.234 -4.656 -17.070 1.00 97.06 85 LYS A CA 1
ATOM 667 C C . LYS A 1 85 ? 10.873 -4.826 -18.544 1.00 97.06 85 LYS A C 1
ATOM 669 O O . LYS A 1 85 ? 11.737 -5.159 -19.348 1.00 97.06 85 LYS A O 1
ATOM 674 N N . ARG A 1 86 ? 9.611 -4.582 -18.918 1.00 97.31 86 ARG A N 1
ATOM 675 C CA . ARG A 1 86 ? 9.148 -4.657 -20.318 1.00 97.31 86 ARG A CA 1
ATOM 676 C C . ARG A 1 86 ? 9.845 -3.639 -21.216 1.00 97.31 86 ARG A C 1
ATOM 678 O O . ARG A 1 86 ? 10.073 -3.929 -22.384 1.00 97.31 86 ARG A O 1
ATOM 685 N N . ALA A 1 87 ? 10.205 -2.480 -20.673 1.00 96.75 87 ALA A N 1
ATOM 686 C CA . ALA A 1 87 ? 10.975 -1.460 -21.376 1.00 96.75 87 ALA A CA 1
ATOM 687 C C . ALA A 1 87 ? 12.490 -1.759 -21.444 1.00 96.75 87 ALA A C 1
ATOM 689 O O . ALA A 1 87 ? 13.237 -0.948 -21.982 1.00 96.75 87 ALA A O 1
ATOM 690 N N . GLY A 1 88 ? 12.954 -2.898 -20.911 1.00 96.44 88 GLY A N 1
ATOM 691 C CA . GLY A 1 88 ? 14.367 -3.289 -20.918 1.00 96.44 88 GLY A CA 1
ATOM 692 C C . GLY A 1 88 ? 15.220 -2.607 -19.846 1.00 96.44 88 GLY A C 1
ATOM 693 O O . GLY A 1 88 ? 16.444 -2.675 -19.917 1.00 96.44 88 GLY A O 1
ATOM 694 N N . PHE A 1 89 ? 14.598 -1.959 -18.857 1.00 95.75 89 PHE A N 1
ATOM 695 C CA . PHE A 1 89 ? 15.297 -1.349 -17.727 1.00 95.75 89 PHE A CA 1
ATOM 696 C C . PHE A 1 89 ? 15.412 -2.324 -16.557 1.00 95.75 89 PHE A C 1
ATOM 698 O O . PHE A 1 89 ? 14.470 -3.064 -16.265 1.00 95.75 89 PHE A O 1
ATOM 705 N N . ASP A 1 90 ? 16.544 -2.275 -15.855 1.00 93.69 90 ASP A N 1
ATOM 706 C CA . ASP A 1 90 ? 16.735 -2.981 -14.590 1.00 93.69 90 ASP A CA 1
ATOM 707 C C . ASP A 1 90 ? 16.049 -2.213 -13.438 1.00 93.69 90 ASP A C 1
ATOM 709 O O . ASP A 1 90 ? 16.476 -1.110 -13.095 1.00 93.69 90 ASP A O 1
ATOM 713 N N . PRO A 1 91 ? 15.007 -2.769 -12.792 1.00 92.44 91 PRO A N 1
ATOM 714 C CA . PRO A 1 91 ? 14.329 -2.133 -11.660 1.00 92.44 91 PRO A CA 1
ATOM 715 C C . PRO A 1 91 ? 15.221 -1.877 -10.437 1.00 92.44 91 PRO A C 1
ATOM 717 O O . PRO A 1 91 ? 14.824 -1.121 -9.552 1.00 92.44 91 PRO A O 1
ATOM 720 N N . ALA A 1 92 ? 16.382 -2.531 -10.350 1.00 91.38 92 ALA A N 1
ATOM 721 C CA . ALA A 1 92 ? 17.319 -2.374 -9.244 1.00 91.38 92 ALA A CA 1
ATOM 722 C C . ALA A 1 92 ? 18.337 -1.242 -9.462 1.00 91.38 92 ALA A C 1
ATOM 724 O O . ALA A 1 92 ? 19.009 -0.847 -8.509 1.00 91.38 92 ALA A O 1
ATOM 725 N N . SER A 1 93 ? 18.462 -0.702 -10.681 1.00 90.25 93 SER A N 1
ATOM 726 C CA . SER A 1 93 ? 19.524 0.258 -11.006 1.00 90.25 93 SER A CA 1
ATOM 727 C C . SER A 1 93 ? 19.276 1.674 -10.480 1.00 90.25 93 SER A C 1
ATOM 729 O O . SER A 1 93 ? 20.214 2.463 -10.388 1.00 90.25 93 SER A O 1
ATOM 731 N N . SER A 1 94 ? 18.028 2.035 -10.170 1.00 93.38 94 SER A N 1
ATOM 732 C CA . SER A 1 94 ? 17.651 3.376 -9.705 1.00 93.38 94 SER A CA 1
ATOM 733 C C . SER A 1 94 ? 16.327 3.368 -8.937 1.00 93.38 94 SER A C 1
ATOM 735 O O . SER A 1 94 ? 15.599 2.378 -8.945 1.00 93.38 94 SER A O 1
ATOM 737 N N . SER A 1 95 ? 15.981 4.499 -8.311 1.00 95.06 95 SER A N 1
ATOM 738 C CA . SER A 1 95 ? 14.612 4.716 -7.828 1.00 95.06 95 SER A CA 1
ATOM 739 C C . SER A 1 95 ? 13.654 4.813 -9.017 1.00 95.06 95 SER A C 1
ATOM 741 O O . SER A 1 95 ? 13.949 5.501 -9.997 1.00 95.06 95 SER A O 1
ATOM 743 N N . LEU A 1 96 ? 12.530 4.107 -8.948 1.00 97.75 96 LEU A N 1
ATOM 744 C CA . LEU A 1 96 ? 11.517 4.077 -9.995 1.00 97.75 96 LEU A CA 1
ATOM 745 C C . LEU A 1 96 ? 10.441 5.128 -9.739 1.00 97.75 96 LEU A C 1
ATOM 747 O O . LEU A 1 96 ? 9.922 5.242 -8.625 1.00 97.75 96 LEU A O 1
ATOM 751 N N . GLU A 1 97 ? 10.054 5.836 -10.797 1.00 97.50 97 GLU A N 1
ATOM 752 C CA . GLU A 1 97 ? 8.862 6.678 -10.777 1.00 97.50 97 GLU A CA 1
ATOM 753 C C . GLU A 1 97 ? 7.609 5.810 -10.900 1.00 97.50 97 GLU A C 1
ATOM 755 O O . GLU A 1 97 ? 7.502 4.929 -11.761 1.00 97.50 97 GLU A O 1
ATOM 760 N N . ILE A 1 98 ? 6.650 6.054 -10.013 1.00 97.81 98 ILE A N 1
ATOM 761 C CA . ILE A 1 98 ? 5.445 5.239 -9.883 1.00 97.81 98 ILE A CA 1
ATOM 762 C C . ILE A 1 98 ? 4.492 5.408 -11.078 1.00 97.81 98 ILE A C 1
ATOM 764 O O . ILE A 1 98 ? 4.194 6.516 -11.525 1.00 97.81 98 ILE A O 1
ATOM 768 N N . ARG A 1 99 ? 3.945 4.295 -11.587 1.00 97.62 99 ARG A N 1
ATOM 769 C CA . ARG A 1 99 ? 3.007 4.272 -12.729 1.00 97.62 99 ARG A CA 1
ATOM 770 C C . ARG A 1 99 ? 1.566 4.590 -12.311 1.00 97.62 99 ARG A C 1
ATOM 772 O O . ARG A 1 99 ? 0.673 3.754 -12.438 1.00 97.62 99 ARG A O 1
ATOM 779 N N . LEU A 1 100 ? 1.341 5.802 -11.796 1.00 97.75 100 LEU A N 1
ATOM 780 C CA . LEU A 1 100 ? 0.045 6.264 -11.269 1.00 97.75 100 LEU A CA 1
ATOM 781 C C . LEU A 1 100 ? -1.091 6.183 -12.291 1.00 97.75 100 LEU A C 1
ATOM 783 O O . LEU A 1 100 ? -2.118 5.568 -12.019 1.00 97.75 100 LEU A O 1
ATOM 787 N N . ILE A 1 101 ? -0.905 6.793 -13.464 1.00 97.62 101 ILE A N 1
ATOM 788 C CA . ILE A 1 101 ? -1.952 6.878 -14.494 1.00 97.62 101 ILE A CA 1
ATOM 789 C C . ILE A 1 101 ? -2.306 5.490 -15.020 1.00 97.62 101 ILE A C 1
ATOM 791 O O . ILE A 1 101 ? -3.479 5.163 -15.177 1.00 97.62 101 ILE A O 1
ATOM 795 N N . GLN A 1 102 ? -1.292 4.659 -15.256 1.00 97.88 102 GLN A N 1
ATOM 796 C CA . GLN A 1 102 ? -1.481 3.296 -15.733 1.00 97.88 102 GLN A CA 1
ATOM 797 C C . GLN A 1 102 ? -2.214 2.445 -14.692 1.00 97.88 102 GLN A C 1
ATOM 799 O O . GLN A 1 102 ? -2.983 1.576 -15.078 1.00 97.88 102 GLN A O 1
ATOM 804 N N . SER A 1 103 ? -2.019 2.718 -13.400 1.00 98.25 103 SER A N 1
ATOM 805 C CA . SER A 1 103 ? -2.586 1.935 -12.294 1.00 98.25 103 SER A CA 1
ATOM 806 C C . SER A 1 103 ? -3.912 2.492 -11.751 1.00 98.25 103 SER A C 1
ATOM 808 O O . SER A 1 103 ? -4.253 2.311 -10.579 1.00 98.25 103 SER A O 1
ATOM 810 N N . GLN A 1 104 ? -4.649 3.252 -12.567 1.00 97.94 104 GLN A N 1
ATOM 811 C CA . GLN A 1 104 ? -5.884 3.914 -12.141 1.00 97.94 104 GLN A CA 1
ATOM 812 C C . GLN A 1 104 ? -6.969 2.919 -11.702 1.00 97.94 104 GLN A C 1
ATOM 814 O O . GLN A 1 104 ? -7.718 3.206 -10.763 1.00 97.94 104 GLN A O 1
ATOM 819 N N . ASP A 1 105 ? -7.061 1.762 -12.355 1.00 97.06 105 ASP A N 1
ATOM 820 C CA . ASP A 1 105 ? -8.075 0.755 -12.039 1.00 97.06 105 ASP A CA 1
ATOM 821 C C . ASP A 1 105 ? -7.799 0.092 -10.690 1.00 97.06 105 ASP A C 1
ATOM 823 O O . ASP A 1 105 ? -8.718 -0.083 -9.890 1.00 97.06 105 ASP A O 1
ATOM 827 N N . GLU A 1 106 ? -6.530 -0.184 -10.391 1.00 95.62 106 GLU A N 1
ATOM 828 C CA . GLU A 1 106 ? -6.072 -0.718 -9.112 1.00 95.62 106 GLU A CA 1
ATOM 829 C C . GLU A 1 106 ? -6.305 0.275 -7.966 1.00 95.62 106 GLU A C 1
ATOM 831 O O . GLU A 1 106 ? -6.596 -0.146 -6.851 1.00 95.62 106 GLU A O 1
ATOM 836 N N . ILE A 1 107 ? -6.236 1.585 -8.231 1.00 97.31 107 ILE A N 1
ATOM 837 C CA . ILE A 1 107 ? -6.561 2.632 -7.250 1.00 97.31 107 ILE A CA 1
ATOM 838 C C . ILE A 1 107 ? -8.074 2.738 -7.024 1.00 97.31 107 ILE A C 1
ATOM 840 O O . ILE A 1 107 ? -8.515 2.919 -5.891 1.00 97.31 107 ILE A O 1
ATOM 844 N N . ARG A 1 108 ? -8.889 2.660 -8.082 1.00 96.69 108 ARG A N 1
ATOM 845 C CA . ARG A 1 108 ? -10.354 2.807 -7.980 1.00 96.69 108 ARG A CA 1
ATOM 846 C C . ARG A 1 108 ? -11.028 1.567 -7.401 1.00 96.69 108 ARG A C 1
ATOM 848 O O . ARG A 1 108 ? -11.959 1.693 -6.607 1.00 96.69 108 ARG A O 1
ATOM 855 N N . ASN A 1 109 ? -10.564 0.390 -7.810 1.00 96.19 109 ASN A N 1
ATOM 856 C CA . ASN A 1 109 ? -11.158 -0.906 -7.501 1.00 96.19 109 ASN A CA 1
ATOM 857 C C . ASN A 1 109 ? -10.094 -1.896 -6.986 1.00 96.19 109 ASN A C 1
ATOM 859 O O . ASN A 1 109 ? -9.882 -2.947 -7.599 1.00 96.19 109 ASN A O 1
ATOM 863 N N . PRO A 1 110 ? -9.406 -1.596 -5.868 1.00 96.56 110 PRO A N 1
ATOM 864 C CA . PRO A 1 110 ? -8.358 -2.468 -5.362 1.00 96.56 110 PRO A CA 1
ATOM 865 C C . PRO A 1 110 ? -8.918 -3.811 -4.908 1.00 96.56 110 PRO A C 1
ATOM 867 O O . PRO A 1 110 ? -9.863 -3.896 -4.117 1.00 96.56 110 PRO A O 1
ATOM 870 N N . ARG A 1 111 ? -8.258 -4.884 -5.341 1.00 97.31 111 ARG A N 1
ATOM 871 C CA . ARG A 1 111 ? -8.419 -6.200 -4.729 1.00 97.31 111 ARG A CA 1
ATOM 872 C C . ARG A 1 111 ? -7.605 -6.237 -3.440 1.00 97.31 111 ARG A C 1
ATOM 874 O O . ARG A 1 111 ? -6.402 -6.008 -3.477 1.00 97.31 111 ARG A O 1
ATOM 881 N N . VAL A 1 112 ? -8.242 -6.565 -2.318 1.00 97.81 112 VAL A N 1
ATOM 882 C CA . VAL A 1 112 ? -7.533 -6.708 -1.038 1.00 97.81 112 VAL A CA 1
ATOM 883 C C . VAL A 1 112 ? -6.596 -7.916 -1.100 1.00 97.81 112 VAL A C 1
ATOM 885 O O . VAL A 1 112 ? -7.039 -9.043 -1.323 1.00 97.81 112 VAL A O 1
ATOM 888 N N . THR A 1 113 ? -5.301 -7.670 -0.911 1.00 97.19 113 THR A N 1
ATOM 889 C CA . THR A 1 113 ? -4.244 -8.696 -0.865 1.00 97.19 113 THR A CA 1
ATOM 890 C C . THR A 1 113 ? -3.425 -8.644 0.419 1.00 97.19 113 THR A C 1
ATOM 892 O O . THR A 1 113 ? -2.726 -9.604 0.733 1.00 97.19 113 THR A O 1
ATOM 895 N N . CYS A 1 114 ? -3.506 -7.541 1.161 1.00 96.19 114 CYS A N 1
ATOM 896 C CA . CYS A 1 114 ? -2.854 -7.353 2.451 1.00 96.19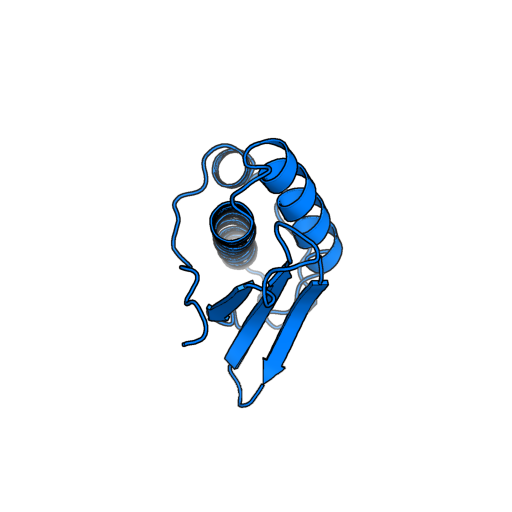 114 CYS A CA 1
ATOM 897 C C . CYS A 1 114 ? -3.942 -7.106 3.499 1.00 96.19 114 CYS A C 1
ATOM 899 O O . CYS A 1 114 ? -4.694 -6.144 3.366 1.00 96.19 114 CYS A O 1
ATOM 901 N N . ASN A 1 115 ? -4.035 -7.983 4.501 1.00 97.81 115 ASN A N 1
ATOM 902 C CA . ASN A 1 115 ? -5.096 -7.947 5.512 1.00 97.81 115 ASN A CA 1
ATOM 903 C C . ASN A 1 115 ? -4.577 -7.390 6.839 1.00 97.81 115 ASN A C 1
ATOM 905 O O . ASN A 1 115 ? -3.429 -7.642 7.223 1.00 97.81 115 ASN A O 1
ATOM 909 N N . ALA A 1 116 ? -5.438 -6.671 7.551 1.00 97.88 116 ALA A N 1
ATOM 910 C CA . ALA A 1 116 ? -5.163 -6.185 8.889 1.00 97.88 116 ALA A CA 1
ATOM 911 C C . ALA A 1 116 ? -5.299 -7.305 9.924 1.00 97.88 116 ALA A C 1
ATOM 913 O O . ALA A 1 116 ? -6.251 -8.082 9.935 1.00 97.88 116 ALA A O 1
ATOM 914 N N . MET A 1 117 ? -4.335 -7.357 10.836 1.00 97.62 117 MET A N 1
ATOM 915 C CA . MET A 1 117 ? -4.344 -8.219 12.009 1.00 97.62 117 MET A CA 1
ATOM 916 C C . MET A 1 117 ? -4.446 -7.345 13.252 1.00 97.62 117 MET A C 1
ATOM 918 O O . MET A 1 117 ? -3.554 -6.532 13.506 1.00 97.62 117 MET A O 1
ATOM 922 N N . LYS A 1 118 ? -5.515 -7.518 14.032 1.00 94.69 118 LYS A N 1
ATOM 923 C CA . LYS A 1 118 ? -5.666 -6.835 15.321 1.00 94.69 118 LYS A CA 1
ATOM 924 C C . LYS A 1 118 ? -4.662 -7.380 16.335 1.00 94.69 118 LYS A C 1
ATOM 926 O O . LYS A 1 118 ? -4.387 -8.583 16.355 1.00 94.69 118 LYS A O 1
ATOM 931 N N . TYR A 1 119 ? -4.129 -6.499 17.175 1.00 86.94 119 TYR A N 1
ATOM 932 C CA . TYR A 1 119 ? -3.412 -6.932 18.371 1.00 86.94 119 TYR A CA 1
ATOM 933 C C . TYR A 1 119 ? -4.438 -7.490 19.369 1.00 86.94 119 TYR A C 1
ATOM 935 O O . TYR A 1 119 ? -5.527 -6.931 19.506 1.00 86.94 119 TYR A O 1
ATOM 943 N N . LYS A 1 120 ? -4.123 -8.642 19.971 1.00 67.38 120 LYS A N 1
ATOM 944 C CA . LYS A 1 120 ? -4.925 -9.241 21.045 1.00 67.38 120 LYS A CA 1
ATOM 945 C C . LYS A 1 120 ? -4.536 -8.644 22.385 1.00 67.38 120 LYS A C 1
ATOM 947 O O . LYS A 1 120 ? -3.324 -8.377 22.546 1.00 67.38 120 LYS A O 1
#